Protein AF-A0A8T4J318-F1 (afdb_monomer)

Organism: NCBI:txid299421

pLDDT: mean 89.7, std 9.1, range [55.41, 98.19]

Nearest PDB structures (foldseek):
  8gzu-assembly1_0G  TM=3.766E-01  e=5.992E+00  Tetrahymena thermophila SB210
  7ce0-assembly2_B  TM=3.822E-01  e=8.875E+00  Severe acute respiratory syndrome coronavirus 2

Secondary structure (DSSP, 8-state):
-EEEEEEEETTEEEEEEEE--PPTT-HHHHHHHHHHHHHHHHHHHHHHHSSPPPP---

InterPro domains:
  IPR013538 Activator of Hsp90 ATPase homologue 1/2-like, C-terminal [PF08327] (2-48)
  IPR023393 START-like domain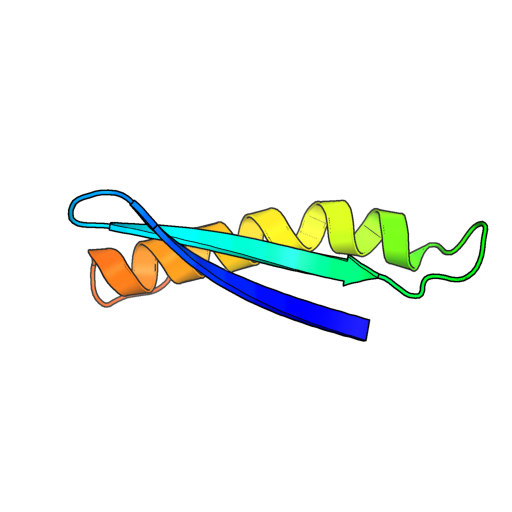 superfamily [G3DSA:3.30.530.20] (1-58)

Solvent-accessible surface area (backbone atoms only — not comparable to full-atom values): 3707 Å² total; per-residue (Å²): 86,79,46,82,46,78,41,87,46,87,100,46,65,46,77,46,78,47,74,48,88,72,61,93,91,44,69,62,63,59,53,49,67,62,48,49,61,54,55,52,49,27,52,49,37,25,74,77,71,75,47,60,58,80,80,80,83,127

Sequence (58 aa):
KVSFEIEPLGESVRLTVVHDDFEPGSEMLEGVSEGWPEILSSLKTLLETGEPLPAQDG

Radius of gyration: 13.82 Å; Cα contacts (8 Å, |Δi|>4): 45; chains: 1; bounding box: 37×13×38 Å

Structure (mmCIF, N/CA/C/O backbone):
data_AF-A0A8T4J318-F1
#
_entry.id   AF-A0A8T4J318-F1
#
loop_
_atom_site.group_PDB
_atom_site.id
_atom_site.type_symbol
_atom_site.label_atom_id
_atom_site.label_alt_id
_atom_site.label_comp_id
_atom_site.label_asym_id
_atom_site.label_entity_id
_atom_site.label_seq_id
_atom_site.pdbx_PDB_ins_code
_atom_site.Cartn_x
_atom_site.Cartn_y
_atom_site.Cartn_z
_atom_site.occupancy
_atom_site.B_iso_or_equiv
_atom_site.auth_seq_id
_atom_site.auth_comp_id
_atom_site.auth_asym_id
_atom_site.auth_atom_id
_atom_site.pdbx_PDB_model_num
ATOM 1 N N . LYS A 1 1 ? 3.203 7.501 -14.658 1.00 87.62 1 LYS A N 1
ATOM 2 C CA . LYS A 1 1 ? 2.154 8.239 -13.904 1.00 87.62 1 LYS A CA 1
ATOM 3 C C . LYS A 1 1 ? 1.644 7.359 -12.756 1.00 87.62 1 LYS A C 1
ATOM 5 O O . LYS A 1 1 ? 1.745 6.148 -12.865 1.00 87.62 1 LYS A O 1
ATOM 10 N N . VAL A 1 2 ? 1.147 7.940 -11.654 1.00 93.31 2 VAL A N 1
ATOM 11 C CA . VAL A 1 2 ? 0.546 7.184 -10.531 1.00 93.31 2 VAL A CA 1
ATOM 12 C C . VAL A 1 2 ? -0.879 7.668 -10.287 1.00 93.31 2 VAL A C 1
ATOM 14 O O . VAL A 1 2 ? -1.142 8.870 -10.327 1.00 93.31 2 VAL 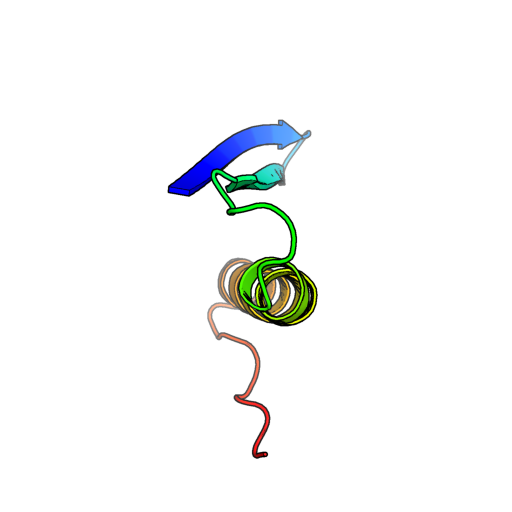A O 1
ATOM 17 N N . SER A 1 3 ? -1.813 6.750 -10.069 1.00 95.62 3 SER A N 1
ATOM 18 C CA . SER A 1 3 ? -3.208 7.026 -9.721 1.00 95.62 3 SER A CA 1
ATOM 19 C C . SER A 1 3 ? -3.660 6.119 -8.579 1.00 95.62 3 SER A C 1
ATOM 21 O O . SER A 1 3 ? -3.243 4.965 -8.492 1.00 95.62 3 SER A O 1
ATOM 23 N N . PHE A 1 4 ? -4.498 6.665 -7.699 1.00 96.25 4 PHE A N 1
ATOM 24 C CA . PHE A 1 4 ? -5.054 5.965 -6.546 1.00 96.25 4 PHE A CA 1
ATOM 25 C C . PHE A 1 4 ? -6.565 5.890 -6.703 1.00 96.25 4 PHE A C 1
ATOM 27 O O . PHE A 1 4 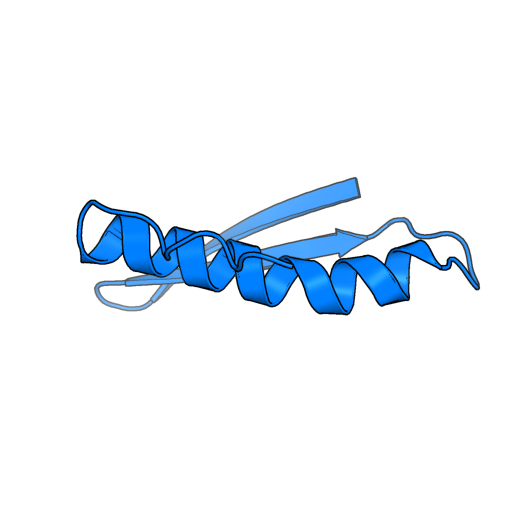? -7.235 6.918 -6.802 1.00 96.25 4 PHE A O 1
ATOM 34 N N . GLU A 1 5 ? -7.091 4.677 -6.705 1.00 97.69 5 GLU A N 1
ATOM 35 C CA . GLU A 1 5 ? -8.522 4.410 -6.718 1.00 97.69 5 GLU A CA 1
ATOM 36 C C . GLU A 1 5 ? -8.918 3.873 -5.345 1.00 97.69 5 GLU A C 1
ATOM 38 O O . GLU A 1 5 ? -8.276 2.967 -4.810 1.00 97.69 5 GLU A O 1
ATOM 43 N N . ILE A 1 6 ? -9.945 4.478 -4.749 1.00 97.25 6 ILE A N 1
ATOM 44 C CA . ILE A 1 6 ? -10.429 4.122 -3.417 1.00 97.25 6 ILE A CA 1
ATOM 45 C C . ILE A 1 6 ? -11.908 3.807 -3.528 1.00 97.25 6 ILE A C 1
ATOM 47 O O . ILE A 1 6 ? -12.709 4.660 -3.909 1.00 97.25 6 ILE A O 1
ATOM 51 N N . GLU A 1 7 ? -12.266 2.587 -3.155 1.00 98.19 7 GLU A N 1
ATOM 52 C CA . GLU A 1 7 ? -13.637 2.103 -3.217 1.00 98.19 7 GLU A CA 1
ATOM 53 C C . GLU A 1 7 ? -14.070 1.553 -1.854 1.00 98.19 7 GLU A C 1
ATOM 55 O O . GLU A 1 7 ? -13.271 0.904 -1.170 1.00 98.19 7 GLU A O 1
ATOM 60 N N . PRO A 1 8 ? -15.330 1.770 -1.440 1.00 97.88 8 PRO A N 1
ATOM 61 C CA . PRO A 1 8 ? -15.853 1.164 -0.223 1.00 97.88 8 PRO A CA 1
ATOM 62 C C . PRO A 1 8 ? -15.774 -0.369 -0.268 1.00 97.88 8 PRO A C 1
ATOM 64 O O . PRO A 1 8 ? -16.172 -0.993 -1.252 1.00 97.88 8 PRO A O 1
ATOM 67 N N . LEU A 1 9 ? -15.315 -0.979 0.825 1.00 97.31 9 LEU A N 1
ATOM 68 C CA . LEU A 1 9 ? -15.264 -2.427 1.022 1.00 97.31 9 LEU A CA 1
ATOM 69 C C . LEU A 1 9 ? -15.734 -2.765 2.445 1.00 97.31 9 LEU A C 1
ATOM 71 O O . LEU A 1 9 ? -14.939 -3.040 3.343 1.00 97.31 9 LEU A O 1
ATOM 75 N N . GLY A 1 10 ? -17.052 -2.722 2.656 1.00 95.94 10 GLY A N 1
ATOM 76 C CA . GLY A 1 10 ? -17.646 -2.924 3.979 1.00 95.94 10 GLY A CA 1
ATOM 77 C C . GLY A 1 10 ? -17.203 -1.836 4.960 1.00 95.94 10 GLY A C 1
ATOM 78 O O . GLY A 1 10 ? -17.397 -0.654 4.694 1.00 95.94 10 GLY A O 1
ATOM 79 N N . GLU A 1 11 ? -16.599 -2.240 6.077 1.00 95.06 11 GLU A N 1
ATOM 80 C CA . GLU A 1 11 ? -16.023 -1.329 7.083 1.00 95.06 11 GLU A CA 1
ATOM 81 C C . GLU A 1 11 ? -14.604 -0.850 6.724 1.00 95.06 11 GLU A C 1
ATOM 83 O O . GLU A 1 11 ? -13.978 -0.108 7.475 1.00 95.06 11 GLU A O 1
ATOM 88 N N . SER A 1 12 ? -14.070 -1.293 5.587 1.00 94.56 12 SER A N 1
ATOM 89 C CA . SER A 1 12 ? -12.751 -0.931 5.068 1.00 94.56 12 SER A CA 1
ATOM 90 C C . SER A 1 12 ? -12.869 -0.308 3.675 1.00 94.56 12 SER A C 1
ATOM 92 O O . SER A 1 12 ? -13.964 -0.107 3.146 1.00 94.56 12 SER A O 1
ATOM 94 N N . VAL A 1 13 ? -11.729 -0.002 3.058 1.00 96.31 13 VAL A N 1
ATOM 95 C CA . VAL A 1 13 ? -11.654 0.418 1.655 1.00 96.31 13 VAL A CA 1
ATOM 96 C C . VAL A 1 13 ? -10.758 -0.526 0.867 1.00 96.31 13 VAL A C 1
ATOM 98 O O . VAL A 1 13 ? -9.779 -1.056 1.394 1.00 96.31 13 VAL A O 1
ATOM 101 N N . ARG A 1 14 ? -11.073 -0.711 -0.413 1.00 96.56 14 ARG A N 1
ATOM 102 C CA . ARG A 1 14 ? -10.120 -1.224 -1.392 1.00 96.56 14 ARG A CA 1
ATOM 103 C C . ARG A 1 14 ? -9.328 -0.039 -1.930 1.00 96.56 14 ARG A C 1
ATOM 105 O O . ARG A 1 14 ? -9.916 0.883 -2.486 1.00 96.56 14 ARG A O 1
ATOM 112 N N . LEU A 1 15 ? -8.013 -0.086 -1.755 1.00 96.44 15 LEU A N 1
ATOM 113 C CA . LEU A 1 15 ? -7.075 0.831 -2.388 1.00 96.44 15 LEU A CA 1
ATOM 114 C C . LEU A 1 15 ? -6.422 0.118 -3.573 1.00 96.44 15 LEU A C 1
ATOM 116 O O . LEU A 1 15 ? -5.750 -0.897 -3.386 1.00 96.44 15 LEU A O 1
ATOM 120 N N . THR A 1 16 ? -6.591 0.662 -4.772 1.00 95.62 16 THR A N 1
ATOM 121 C CA . THR A 1 16 ? -5.896 0.214 -5.978 1.00 95.62 16 THR A CA 1
ATOM 122 C C . THR A 1 16 ? -4.908 1.291 -6.403 1.00 95.62 16 THR A C 1
ATOM 124 O O . THR A 1 16 ? -5.278 2.446 -6.612 1.00 95.62 16 THR A O 1
ATOM 127 N N . VAL A 1 17 ? -3.634 0.912 -6.516 1.00 94.62 17 VAL A N 1
ATOM 128 C CA . VAL A 1 17 ? -2.580 1.780 -7.047 1.00 94.62 17 VAL A CA 1
ATOM 129 C C . VAL A 1 17 ? -2.316 1.384 -8.485 1.00 94.62 17 VAL A C 1
ATOM 131 O O . VAL A 1 17 ? -1.931 0.251 -8.766 1.00 94.62 17 VAL A O 1
ATOM 134 N N . VAL A 1 18 ? -2.508 2.334 -9.390 1.00 93.00 18 VAL A N 1
ATOM 135 C CA . VAL A 1 18 ? -2.173 2.189 -10.801 1.00 93.00 18 VAL A CA 1
ATOM 136 C C . VAL A 1 18 ? -0.935 3.030 -11.052 1.00 93.00 18 VAL A C 1
ATOM 138 O O . VAL A 1 18 ? -1.010 4.258 -11.092 1.00 93.00 18 VAL A O 1
ATOM 141 N N . HIS A 1 19 ? 0.214 2.374 -11.186 1.00 91.62 19 HIS A N 1
ATOM 142 C CA . HIS A 1 19 ? 1.396 3.005 -11.754 1.00 91.62 19 HIS A CA 1
ATOM 143 C C . HIS A 1 19 ? 1.481 2.570 -13.214 1.00 91.62 19 HIS A C 1
ATOM 145 O O . HIS A 1 19 ? 1.632 1.389 -13.500 1.00 91.62 19 HIS A O 1
ATOM 151 N N . ASP A 1 20 ? 1.323 3.518 -14.126 1.00 89.38 20 ASP A N 1
ATOM 152 C CA . ASP A 1 20 ? 1.229 3.289 -15.565 1.00 89.38 20 ASP A CA 1
ATOM 153 C C . ASP A 1 20 ? 2.131 4.265 -16.332 1.00 89.38 20 ASP A C 1
ATOM 155 O O . ASP A 1 20 ? 2.951 4.973 -15.733 1.00 89.38 20 ASP A O 1
ATOM 159 N N . ASP A 1 21 ? 1.971 4.302 -17.658 1.00 88.19 21 ASP A N 1
ATOM 160 C CA . ASP A 1 21 ? 2.729 5.175 -18.563 1.00 88.19 21 ASP A CA 1
ATOM 161 C C . ASP A 1 21 ? 4.233 4.848 -18.579 1.00 88.19 21 ASP A C 1
ATOM 163 O O . ASP A 1 21 ? 5.091 5.729 -18.573 1.00 88.19 21 ASP A O 1
ATOM 167 N N . PHE A 1 22 ? 4.549 3.547 -18.538 1.00 87.00 22 PHE A N 1
ATOM 168 C CA . PHE A 1 22 ? 5.912 3.052 -18.704 1.00 87.00 22 PHE A CA 1
ATOM 169 C C . PHE A 1 22 ? 6.262 2.909 -20.182 1.00 87.00 22 PHE A C 1
ATOM 171 O O . PHE A 1 22 ? 5.466 2.415 -20.984 1.00 87.00 22 PHE A O 1
ATOM 178 N N . GLU A 1 23 ? 7.499 3.257 -20.522 1.00 86.94 23 GLU A N 1
ATOM 179 C CA . GLU A 1 23 ? 8.065 2.927 -21.825 1.00 86.94 23 GLU A CA 1
ATOM 180 C C . GLU A 1 23 ? 8.239 1.399 -21.965 1.00 86.94 23 GLU A C 1
ATOM 182 O O . GLU A 1 23 ? 8.578 0.719 -20.987 1.00 86.94 23 GLU A O 1
ATOM 187 N N . PRO A 1 24 ? 8.031 0.818 -23.162 1.00 82.25 24 PRO A N 1
ATOM 188 C CA . PRO A 1 24 ? 8.276 -0.603 -23.389 1.00 82.25 24 PRO A CA 1
ATOM 189 C C . PRO A 1 24 ? 9.717 -0.996 -23.031 1.00 82.25 24 PRO A C 1
ATOM 191 O O . PRO A 1 24 ? 10.665 -0.410 -23.545 1.00 82.25 24 PRO A O 1
ATOM 194 N N . GLY A 1 25 ? 9.879 -2.009 -22.174 1.00 79.06 25 GLY A N 1
ATOM 195 C CA . GLY A 1 25 ? 11.197 -2.473 -21.716 1.00 79.06 25 GLY A CA 1
ATOM 196 C C . GLY A 1 25 ? 11.818 -1.640 -20.589 1.00 79.06 25 GLY A C 1
ATOM 197 O O . GLY A 1 25 ? 13.004 -1.788 -20.319 1.00 79.06 25 GLY A O 1
ATOM 198 N N . SER A 1 26 ? 11.044 -0.769 -19.939 1.00 81.94 26 SER A N 1
ATOM 199 C CA . SER A 1 26 ? 11.528 0.035 -18.819 1.00 81.94 26 SER A CA 1
ATOM 200 C C . SER A 1 26 ? 11.874 -0.818 -17.591 1.00 81.94 26 SER A C 1
ATOM 202 O O . SER A 1 26 ? 11.009 -1.507 -17.049 1.00 81.94 26 SER A O 1
ATOM 204 N N . GLU A 1 27 ? 13.102 -0.672 -17.085 1.00 81.50 27 GLU A N 1
ATOM 205 C CA . GLU A 1 27 ? 13.544 -1.193 -15.776 1.00 81.50 27 GLU A CA 1
ATOM 206 C C . GLU A 1 27 ? 12.688 -0.649 -14.613 1.00 81.50 27 GLU A C 1
ATOM 208 O O . GLU A 1 27 ? 12.598 -1.253 -13.546 1.00 81.50 27 GLU A O 1
ATOM 213 N N . MET A 1 28 ? 11.991 0.475 -14.826 1.00 81.75 28 MET A N 1
ATOM 214 C CA . MET A 1 28 ? 11.082 1.056 -13.839 1.00 81.75 28 MET A CA 1
ATOM 215 C C . MET A 1 28 ? 9.905 0.129 -13.528 1.00 81.75 28 MET A C 1
ATOM 217 O O . MET A 1 28 ? 9.483 0.083 -12.378 1.00 81.75 28 MET A O 1
ATOM 221 N N . LEU A 1 29 ? 9.383 -0.619 -14.511 1.00 81.81 29 LEU A N 1
ATOM 222 C CA . LEU A 1 29 ? 8.265 -1.544 -14.288 1.00 81.81 29 LEU A CA 1
ATOM 223 C C . LEU A 1 29 ? 8.651 -2.678 -13.327 1.00 81.81 29 LEU A C 1
ATOM 225 O O . LEU A 1 29 ? 7.829 -3.114 -12.520 1.00 81.81 29 LEU A O 1
ATOM 229 N N . GLU A 1 30 ? 9.893 -3.145 -13.403 1.00 80.12 30 GLU A N 1
ATOM 230 C CA . GLU A 1 30 ? 10.416 -4.174 -12.505 1.00 80.12 30 GLU A CA 1
ATOM 231 C C . GLU A 1 30 ? 10.571 -3.606 -11.088 1.00 80.12 30 GLU A C 1
ATOM 233 O O . GLU A 1 30 ? 9.948 -4.108 -10.154 1.00 80.12 30 GLU A O 1
ATOM 238 N N . GLY A 1 31 ? 11.254 -2.465 -10.944 1.00 82.00 31 GLY A N 1
ATOM 239 C CA . GLY A 1 31 ? 11.474 -1.839 -9.636 1.00 82.00 31 GLY A CA 1
ATOM 240 C C . GLY A 1 31 ? 10.190 -1.411 -8.912 1.00 82.00 31 GLY A C 1
ATOM 241 O O . GLY A 1 31 ? 10.059 -1.593 -7.702 1.00 82.00 31 GLY A O 1
ATOM 242 N N . VAL A 1 32 ? 9.193 -0.878 -9.626 1.00 84.31 32 VAL A N 1
ATOM 243 C CA . VAL A 1 32 ? 7.907 -0.501 -9.002 1.00 84.31 32 VAL A CA 1
ATOM 244 C C . VAL A 1 32 ? 7.075 -1.717 -8.599 1.00 84.31 32 VAL A C 1
ATOM 246 O O . VAL A 1 32 ? 6.330 -1.632 -7.622 1.00 84.31 32 VAL A O 1
ATOM 249 N N . SER A 1 33 ? 7.202 -2.844 -9.308 1.00 80.31 33 SER A N 1
ATOM 250 C CA . SER A 1 33 ? 6.500 -4.084 -8.953 1.00 80.31 33 SER A CA 1
ATOM 251 C C . SER A 1 33 ? 6.986 -4.649 -7.616 1.00 80.31 33 SER A C 1
ATOM 253 O O . SER A 1 33 ? 6.198 -5.255 -6.892 1.00 80.31 33 SER A O 1
ATOM 255 N N . GLU A 1 34 ? 8.248 -4.401 -7.259 1.00 84.38 34 GLU A N 1
ATOM 256 C CA . GLU A 1 34 ? 8.827 -4.773 -5.965 1.00 84.38 34 GLU A CA 1
ATOM 257 C C . GLU A 1 34 ? 8.552 -3.729 -4.870 1.00 84.38 34 GLU A C 1
ATOM 259 O O . GLU A 1 34 ? 8.207 -4.091 -3.746 1.00 84.38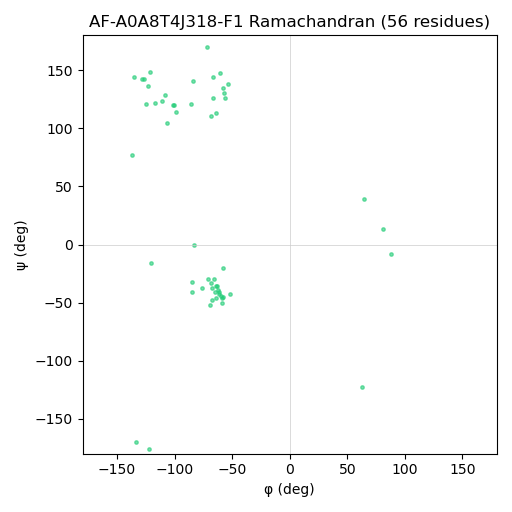 34 GLU 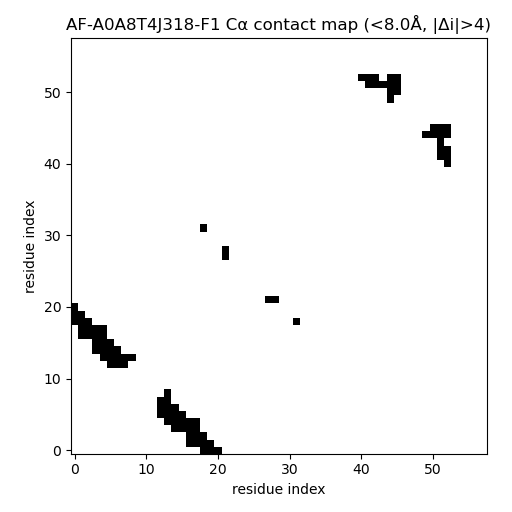A O 1
ATOM 264 N N . GLY A 1 35 ? 8.638 -2.432 -5.191 1.00 87.25 35 GLY A N 1
ATOM 265 C CA . GLY A 1 35 ? 8.529 -1.357 -4.196 1.00 87.25 35 GLY A CA 1
ATOM 266 C C . GLY A 1 35 ? 7.107 -1.062 -3.699 1.00 87.25 35 GLY A C 1
ATOM 267 O O . GLY A 1 35 ? 6.903 -0.783 -2.516 1.00 87.25 35 GLY A O 1
ATOM 268 N N . TRP A 1 36 ? 6.089 -1.127 -4.568 1.00 91.81 36 TRP A N 1
ATOM 269 C CA . TRP A 1 36 ? 4.707 -0.823 -4.162 1.00 91.81 36 TRP A CA 1
ATOM 270 C C . TRP A 1 36 ? 4.154 -1.745 -3.068 1.00 91.81 36 TRP A C 1
ATOM 272 O O . TRP A 1 36 ? 3.519 -1.220 -2.149 1.00 91.81 36 TRP A O 1
ATOM 282 N N . PRO A 1 37 ? 4.370 -3.076 -3.110 1.00 90.75 37 PRO A N 1
ATOM 283 C CA . PRO A 1 37 ? 3.970 -3.965 -2.023 1.00 90.75 37 PRO A CA 1
ATOM 284 C C . PRO A 1 37 ? 4.466 -3.522 -0.639 1.00 90.75 37 PRO A C 1
ATOM 286 O O . PRO A 1 37 ? 3.688 -3.539 0.316 1.00 90.75 37 PRO A O 1
ATOM 289 N N . GLU A 1 38 ? 5.720 -3.078 -0.522 1.00 91.31 38 GLU A N 1
ATOM 290 C CA . GLU A 1 38 ? 6.294 -2.627 0.752 1.00 91.31 38 GLU A CA 1
ATOM 291 C C . GLU A 1 38 ? 5.637 -1.330 1.244 1.00 91.31 38 GLU A C 1
ATOM 293 O O . GLU A 1 38 ? 5.174 -1.254 2.387 1.00 91.31 38 GLU A O 1
ATOM 298 N N . ILE A 1 39 ? 5.508 -0.338 0.356 1.00 92.38 39 ILE A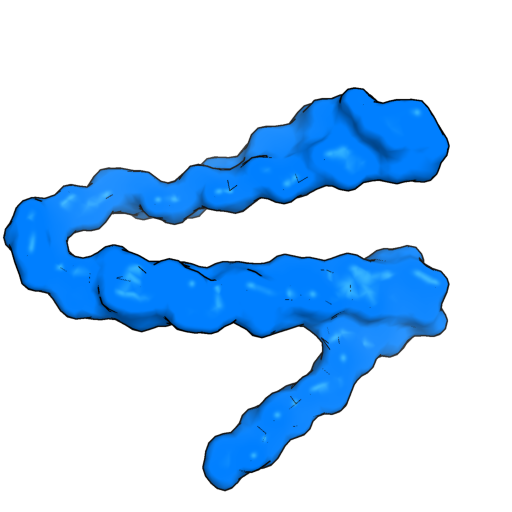 N 1
ATOM 299 C CA . ILE A 1 39 ? 4.859 0.947 0.657 1.00 92.38 39 ILE A CA 1
ATOM 300 C C . ILE A 1 39 ? 3.413 0.727 1.118 1.00 92.38 39 ILE A C 1
ATOM 302 O O . ILE A 1 39 ? 2.979 1.312 2.113 1.00 92.38 39 ILE A O 1
ATOM 306 N N . LEU A 1 40 ? 2.665 -0.130 0.419 1.00 94.44 40 LEU A N 1
ATOM 307 C CA . LEU A 1 40 ? 1.271 -0.431 0.746 1.00 94.44 40 LEU A CA 1
ATOM 308 C C . LEU A 1 40 ? 1.132 -1.177 2.074 1.00 94.44 40 LEU A C 1
ATOM 310 O O . LEU A 1 40 ? 0.203 -0.894 2.834 1.00 94.44 40 LEU A O 1
ATOM 314 N N . SER A 1 41 ? 2.058 -2.087 2.380 1.00 94.12 41 SER A N 1
ATOM 315 C CA . SER A 1 41 ? 2.094 -2.785 3.666 1.00 94.12 41 SER A CA 1
ATOM 316 C C . SER A 1 41 ? 2.351 -1.810 4.821 1.00 94.12 41 SER A C 1
ATOM 318 O O . SER A 1 41 ? 1.607 -1.802 5.800 1.00 94.12 41 SER A O 1
ATOM 320 N N . SER A 1 42 ? 3.330 -0.908 4.674 1.00 95.56 42 SER A N 1
ATOM 321 C CA . SER A 1 42 ? 3.646 0.097 5.697 1.00 95.56 42 SER A CA 1
ATOM 322 C C . SER A 1 42 ? 2.507 1.100 5.903 1.00 95.56 42 SER A C 1
ATOM 324 O O . SER A 1 42 ? 2.140 1.400 7.041 1.00 95.56 42 SER A O 1
ATOM 326 N N . LEU A 1 43 ? 1.868 1.550 4.815 1.00 95.75 43 LEU A N 1
ATOM 327 C CA . LEU A 1 43 ? 0.680 2.403 4.877 1.00 95.75 43 LEU A CA 1
ATOM 328 C C . LEU A 1 43 ? -0.469 1.717 5.625 1.00 95.75 43 LEU A C 1
ATOM 330 O O . LEU A 1 43 ? -1.1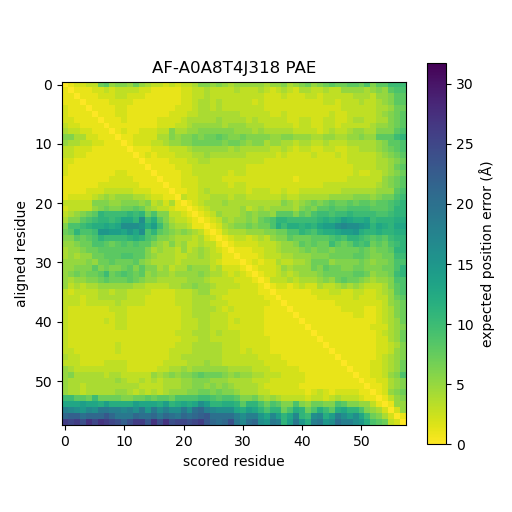09 2.340 6.470 1.00 95.75 43 LEU A O 1
ATOM 334 N N . LYS A 1 44 ? -0.724 0.434 5.345 1.00 95.12 44 LYS A N 1
ATOM 335 C CA . LYS A 1 44 ? -1.733 -0.344 6.069 1.00 95.12 44 LYS A CA 1
ATOM 336 C C . LYS A 1 44 ? -1.421 -0.383 7.568 1.00 95.12 44 LYS A C 1
ATOM 338 O O . LYS A 1 44 ? -2.298 -0.063 8.363 1.00 95.12 44 LYS A O 1
ATOM 343 N N . THR A 1 45 ? -0.193 -0.725 7.956 1.00 96.69 45 THR A N 1
ATOM 344 C CA . THR A 1 45 ? 0.202 -0.797 9.373 1.00 96.69 45 THR A CA 1
ATOM 345 C C . THR A 1 45 ? 0.069 0.550 10.078 1.00 96.69 45 THR A C 1
ATOM 347 O O . THR A 1 45 ? -0.460 0.598 11.189 1.0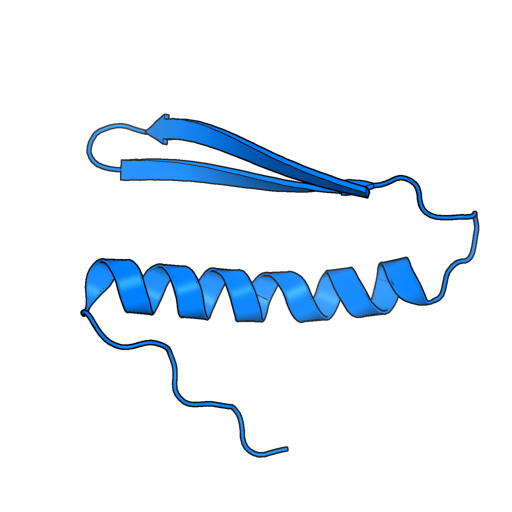0 96.69 45 THR A O 1
ATOM 350 N N . LEU A 1 46 ? 0.446 1.643 9.410 1.00 96.88 46 LEU A N 1
ATOM 351 C CA . LEU A 1 46 ? 0.263 2.996 9.929 1.00 96.88 46 LEU A CA 1
ATOM 352 C C . LEU A 1 46 ? -1.212 3.295 10.215 1.00 96.88 46 LEU A C 1
ATOM 354 O O . LEU A 1 46 ? -1.544 3.798 11.286 1.00 96.88 46 LEU A O 1
ATOM 358 N N . LEU A 1 47 ? -2.103 2.958 9.281 1.00 95.25 47 LEU A N 1
ATOM 359 C CA . LEU A 1 47 ? -3.541 3.187 9.437 1.00 95.25 47 LEU A CA 1
ATOM 360 C C . LEU A 1 47 ? -4.172 2.303 10.523 1.00 95.25 47 LEU A C 1
ATOM 362 O O . LEU A 1 47 ? -5.117 2.734 11.178 1.00 95.25 47 LEU A O 1
ATOM 366 N N . GLU A 1 48 ? -3.668 1.083 10.718 1.00 94.50 48 GLU A N 1
ATOM 367 C CA . GLU A 1 48 ? -4.215 0.127 11.690 1.00 94.50 48 GLU A CA 1
ATOM 368 C C . GLU A 1 48 ? -3.685 0.321 13.112 1.00 94.50 48 GLU A C 1
ATOM 370 O O . GLU A 1 48 ? -4.400 0.042 14.073 1.00 94.50 48 GLU A O 1
ATOM 375 N N . THR A 1 49 ? -2.436 0.766 13.255 1.00 96.81 49 THR A N 1
ATOM 376 C CA . THR A 1 49 ? -1.725 0.759 14.544 1.00 96.81 49 THR A CA 1
ATOM 377 C C . THR A 1 49 ? -1.274 2.140 15.015 1.00 96.81 49 THR A C 1
ATOM 379 O O . THR A 1 49 ? -0.973 2.305 16.195 1.00 96.81 49 THR A O 1
ATOM 382 N N . GLY A 1 50 ? -1.251 3.135 14.123 1.00 97.31 50 GLY A N 1
ATOM 383 C CA . GLY A 1 50 ? -0.723 4.476 14.388 1.00 97.31 50 GLY A CA 1
ATOM 384 C C . GLY A 1 50 ? 0.777 4.634 14.122 1.00 97.31 50 GLY A C 1
ATOM 385 O O . GLY A 1 50 ? 1.257 5.762 14.112 1.00 97.31 50 GLY A O 1
ATOM 386 N N . GLU A 1 51 ? 1.497 3.547 13.839 1.00 96.88 51 GLU A N 1
ATOM 387 C CA . GLU A 1 51 ? 2.933 3.543 13.534 1.00 96.88 51 GLU A CA 1
ATOM 388 C C . GLU A 1 51 ? 3.193 2.779 12.220 1.00 96.88 51 GLU A C 1
ATOM 390 O O . GLU A 1 51 ? 2.516 1.783 11.950 1.00 96.88 51 GLU A O 1
ATOM 395 N N . PRO A 1 52 ? 4.134 3.218 11.364 1.00 96.00 52 PRO A N 1
ATOM 396 C CA . PRO A 1 52 ? 4.467 2.501 10.134 1.00 96.00 52 PRO A CA 1
ATOM 397 C C . PRO A 1 52 ? 5.231 1.203 10.431 1.00 96.00 52 PRO A C 1
ATOM 399 O O . PRO A 1 52 ? 5.703 0.973 11.548 1.00 96.00 52 PRO A O 1
ATOM 402 N N . LEU A 1 53 ? 5.413 0.363 9.409 1.00 93.62 53 LEU A N 1
ATOM 403 C CA . LEU A 1 53 ? 6.367 -0.741 9.529 1.00 93.62 53 LEU A CA 1
ATOM 404 C C . LEU A 1 53 ? 7.784 -0.195 9.778 1.00 93.62 53 LEU A C 1
ATOM 406 O O . LEU A 1 53 ? 8.121 0.871 9.250 1.00 93.62 53 LEU A O 1
ATOM 410 N N . PRO A 1 54 ? 8.628 -0.920 10.540 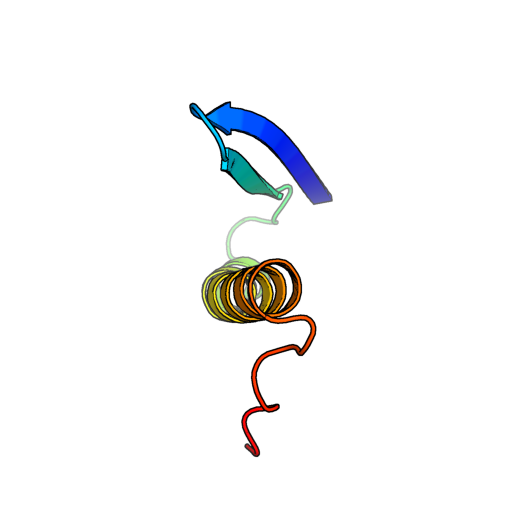1.00 89.88 54 PRO A N 1
ATOM 411 C CA . PRO A 1 54 ? 10.043 -0.591 10.649 1.00 89.88 54 PRO A CA 1
ATOM 412 C C . PRO A 1 54 ? 10.659 -0.506 9.254 1.00 89.88 54 PRO A C 1
ATOM 414 O O . PRO A 1 54 ? 10.365 -1.348 8.403 1.00 89.88 54 PRO A O 1
ATOM 417 N N . ALA A 1 55 ? 11.514 0.493 9.028 1.00 78.62 55 ALA A N 1
ATOM 418 C CA . ALA A 1 55 ? 12.324 0.517 7.820 1.00 78.62 55 ALA A CA 1
ATOM 419 C C . ALA A 1 55 ? 13.143 -0.779 7.766 1.00 78.62 55 ALA A C 1
ATOM 421 O O . ALA A 1 55 ? 13.752 -1.165 8.766 1.00 78.62 55 ALA A O 1
ATOM 422 N N . GLN A 1 56 ? 13.120 -1.469 6.628 1.00 65.75 56 GLN A N 1
ATOM 423 C CA . GLN A 1 56 ? 14.033 -2.579 6.404 1.00 65.75 56 GLN A CA 1
ATOM 424 C C . GLN A 1 56 ? 15.434 -1.969 6.287 1.00 65.75 56 GLN A C 1
ATOM 426 O O . GLN A 1 56 ? 15.714 -1.234 5.340 1.00 65.75 56 GLN A O 1
ATOM 431 N N . ASP A 1 57 ? 16.291 -2.210 7.277 1.00 58.88 57 ASP A N 1
ATOM 432 C CA . ASP A 1 57 ? 17.713 -1.908 7.144 1.00 58.88 57 ASP A CA 1
ATOM 433 C C . ASP A 1 57 ? 18.263 -2.817 6.032 1.00 58.88 57 ASP A C 1
ATOM 435 O O . ASP A 1 57 ? 18.235 -4.044 6.160 1.00 58.88 57 ASP A O 1
ATOM 439 N N . GLY A 1 58 ? 18.675 -2.210 4.916 1.00 55.41 58 GLY A N 1
ATOM 440 C CA . GLY A 1 58 ? 19.320 -2.900 3.793 1.00 55.41 58 GLY A CA 1
ATOM 441 C C . GLY A 1 58 ? 20.707 -3.432 4.130 1.00 55.41 58 GLY A C 1
ATOM 442 O O . GLY A 1 58 ? 21.420 -2.781 4.929 1.00 55.41 58 GLY A O 1
#

Foldseek 3Di:
DWDWDWADDDVGIDIDIDDDDDDVPDPVVVVCVVPVVQVVQQVVCCVVPVGGPPDPDD

Mean predicted aligned error: 4.57 Å